Protein AF-A0A6H3NLP9-F1 (afdb_monomer_lite)

Foldseek 3Di:
DDWDKDFCPDVVVLVLLLLVQLVVALCLQQVDDDPNHRLLPDDLVRVLVVLLPFDAAADDPRIDTADRQNVLVVCGPVNPHDAQSNSQSNSSSSLVSQQVVCVVVVHHRFKDKKKKFFDQAQDTDGIHMWMDGPVDDDTFTRGSGHNPDDGRDDPDDGNHMDIGDSVRD

Structure (mmCIF, N/CA/C/O backbone):
data_AF-A0A6H3NLP9-F1
#
_entry.id   AF-A0A6H3NLP9-F1
#
loop_
_atom_site.group_PDB
_atom_site.id
_atom_site.type_symbol
_atom_site.label_atom_id
_atom_site.label_alt_id
_atom_site.label_comp_id
_atom_site.label_asym_id
_atom_site.label_entity_id
_atom_site.label_seq_id
_atom_site.pdbx_PDB_ins_code
_atom_site.Cartn_x
_atom_site.Cartn_y
_atom_site.Cartn_z
_atom_site.occupancy
_atom_site.B_iso_or_equiv
_atom_site.auth_seq_id
_atom_site.auth_comp_id
_atom_site.auth_asym_id
_atom_site.auth_atom_id
_atom_site.pdbx_PDB_model_num
ATOM 1 N N . MET A 1 1 ? 8.622 -21.407 4.656 1.00 45.94 1 MET A N 1
ATOM 2 C CA . MET A 1 1 ? 8.264 -20.057 4.155 1.00 45.94 1 MET A CA 1
ATOM 3 C C . MET A 1 1 ? 7.988 -20.205 2.663 1.00 45.94 1 MET A C 1
ATOM 5 O O . MET A 1 1 ? 8.788 -20.862 2.014 1.00 45.94 1 MET A O 1
ATOM 9 N N . LYS A 1 2 ? 6.843 -19.749 2.134 1.00 39.34 2 LYS A N 1
ATOM 10 C CA . LYS A 1 2 ? 6.481 -19.957 0.716 1.00 39.34 2 LYS A CA 1
ATOM 11 C C . LYS A 1 2 ? 6.601 -18.628 -0.031 1.00 39.34 2 LYS A C 1
ATOM 13 O O . LYS A 1 2 ? 5.773 -17.750 0.192 1.00 39.34 2 LYS A O 1
ATOM 18 N N . LEU A 1 3 ? 7.644 -18.498 -0.845 1.00 50.25 3 LEU A N 1
ATOM 19 C CA . LEU A 1 3 ? 7.825 -17.404 -1.802 1.00 50.25 3 LEU A CA 1
ATOM 20 C C . LEU A 1 3 ? 6.986 -17.706 -3.052 1.00 50.25 3 LEU A C 1
ATOM 22 O O . LEU A 1 3 ? 6.824 -18.876 -3.410 1.00 50.25 3 LEU A O 1
ATOM 26 N N . THR A 1 4 ? 6.418 -16.677 -3.680 1.00 58.34 4 THR A N 1
ATOM 27 C CA . THR A 1 4 ? 5.717 -16.817 -4.965 1.00 58.34 4 THR A CA 1
ATOM 28 C C . THR A 1 4 ? 6.619 -16.226 -6.039 1.00 58.34 4 THR A C 1
ATOM 30 O O . THR A 1 4 ? 6.935 -15.048 -5.968 1.00 58.34 4 THR A O 1
ATOM 33 N N . GLN A 1 5 ? 7.049 -17.051 -6.991 1.00 52.66 5 GLN A N 1
ATOM 34 C CA . GLN A 1 5 ? 7.830 -16.642 -8.159 1.00 52.66 5 GLN A CA 1
ATOM 35 C C . GLN A 1 5 ? 6.998 -16.972 -9.396 1.00 52.66 5 GLN A C 1
ATOM 37 O O . GLN A 1 5 ? 6.524 -18.108 -9.518 1.00 52.66 5 GLN A O 1
ATOM 42 N N . LYS A 1 6 ? 6.771 -15.999 -10.280 1.00 54.56 6 LYS A N 1
ATOM 43 C CA . LYS A 1 6 ? 6.020 -16.196 -11.529 1.00 54.56 6 LYS A CA 1
ATOM 44 C C . LYS A 1 6 ? 6.734 -15.510 -12.707 1.00 54.56 6 LYS A C 1
ATOM 46 O O . LYS A 1 6 ? 7.454 -14.540 -12.485 1.00 54.56 6 LYS A O 1
ATOM 51 N N . PRO A 1 7 ? 6.574 -16.009 -13.945 1.00 48.12 7 PRO A N 1
ATOM 52 C CA . PRO A 1 7 ? 6.971 -15.276 -15.146 1.00 48.12 7 PRO A CA 1
ATOM 53 C C . PRO A 1 7 ? 6.091 -14.029 -15.362 1.00 48.12 7 PRO A C 1
ATOM 55 O O . PRO A 1 7 ? 4.875 -14.109 -15.199 1.00 48.12 7 PRO A O 1
ATOM 58 N N . LEU A 1 8 ? 6.697 -12.914 -15.788 1.00 50.47 8 LEU A N 1
ATOM 59 C CA . LEU A 1 8 ? 6.020 -11.663 -16.170 1.00 50.47 8 LEU A CA 1
ATOM 60 C C . LEU A 1 8 ? 5.218 -11.847 -17.474 1.00 50.47 8 LEU A C 1
ATOM 62 O O . LEU A 1 8 ? 5.744 -11.631 -18.566 1.00 50.47 8 LEU A O 1
ATOM 66 N N . GLU A 1 9 ? 3.946 -12.245 -17.392 1.00 56.53 9 GLU A N 1
ATOM 67 C CA . GLU A 1 9 ? 3.080 -12.362 -18.581 1.00 56.53 9 GLU A CA 1
ATOM 68 C C . GLU A 1 9 ? 2.204 -11.110 -18.807 1.00 56.53 9 GLU A C 1
ATOM 70 O O . GLU A 1 9 ? 1.889 -10.776 -19.950 1.00 56.53 9 GLU A O 1
ATOM 75 N N . SER A 1 10 ? 1.801 -10.386 -17.748 1.00 80.38 10 SER A N 1
ATOM 76 C CA . SER A 1 10 ? 0.975 -9.165 -17.845 1.00 80.38 10 SER A CA 1
ATOM 77 C C . SER A 1 10 ? 0.895 -8.387 -16.523 1.00 80.38 10 SER A C 1
ATOM 79 O O . SER A 1 10 ? 0.653 -8.994 -15.485 1.00 80.38 10 SER A O 1
ATOM 81 N N . TYR A 1 11 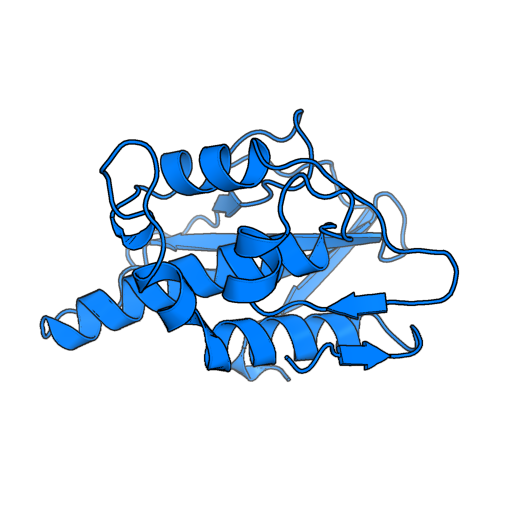? 0.914 -7.044 -16.563 1.00 86.81 11 TYR A N 1
ATOM 82 C CA . TYR A 1 11 ? 0.671 -6.195 -15.376 1.00 86.81 11 TYR A CA 1
ATOM 83 C C . TYR A 1 11 ? -0.684 -6.468 -14.697 1.00 86.81 11 TYR A C 1
ATOM 85 O O . TYR A 1 11 ? -0.859 -6.177 -13.519 1.00 86.81 11 TYR A O 1
ATOM 93 N N . ILE A 1 12 ? -1.661 -7.038 -15.416 1.00 90.19 12 ILE A N 1
ATOM 94 C CA . ILE A 1 12 ? -2.943 -7.454 -14.829 1.00 90.19 12 ILE A CA 1
ATOM 95 C C . ILE A 1 12 ? -2.742 -8.593 -13.824 1.00 90.19 12 ILE A C 1
ATOM 97 O O . ILE A 1 12 ? -3.424 -8.629 -12.801 1.00 90.19 12 ILE A O 1
ATOM 101 N N . GLN A 1 13 ? -1.810 -9.515 -14.087 1.00 89.81 13 GLN A N 1
ATOM 102 C CA . GLN A 1 13 ? -1.472 -10.572 -13.135 1.00 89.81 13 GLN A CA 1
ATOM 103 C C . GLN A 1 13 ? -0.834 -9.973 -11.877 1.00 89.81 13 GLN A C 1
ATOM 105 O O . GLN A 1 13 ? -1.271 -10.314 -10.780 1.00 89.81 13 GLN A O 1
ATOM 110 N N . THR A 1 14 ? 0.091 -9.019 -12.027 1.00 91.19 14 THR A N 1
ATOM 111 C CA . THR A 1 14 ? 0.683 -8.275 -10.904 1.00 91.19 14 THR A CA 1
ATOM 112 C C . THR A 1 14 ? -0.402 -7.601 -10.062 1.00 91.19 14 THR A C 1
ATOM 114 O O . THR A 1 14 ? -0.471 -7.825 -8.858 1.00 91.19 14 THR A O 1
ATOM 117 N N . VAL A 1 15 ? -1.346 -6.874 -10.675 1.00 94.62 15 VAL A N 1
ATOM 118 C CA . VAL A 1 15 ? -2.461 -6.237 -9.942 1.00 94.62 15 VAL A CA 1
ATOM 119 C C . VAL A 1 15 ? -3.319 -7.272 -9.196 1.00 94.62 15 VAL A C 1
ATOM 121 O O . VAL A 1 15 ? -3.683 -7.055 -8.037 1.00 94.62 15 VAL A O 1
ATOM 124 N N . LYS A 1 16 ? -3.620 -8.425 -9.811 1.00 94.25 16 LYS A N 1
ATOM 125 C CA . LYS A 1 16 ? -4.351 -9.517 -9.141 1.00 94.25 16 LYS A CA 1
ATOM 126 C C . LYS A 1 16 ? -3.596 -10.047 -7.927 1.00 94.25 16 LYS A C 1
ATOM 128 O O . LYS A 1 16 ? -4.207 -10.289 -6.886 1.00 94.25 16 LYS A O 1
ATOM 133 N N . GLU A 1 17 ? -2.281 -10.212 -8.033 1.00 94.19 17 GLU A N 1
ATOM 134 C CA . GLU A 1 17 ? -1.438 -10.620 -6.910 1.00 94.19 17 GLU A CA 1
ATOM 135 C C . GLU A 1 17 ? -1.382 -9.544 -5.818 1.00 94.19 17 GLU A C 1
ATOM 137 O O . GLU A 1 17 ? -1.514 -9.890 -4.642 1.00 94.19 17 GLU A O 1
ATOM 142 N N . VAL A 1 18 ? -1.319 -8.257 -6.184 1.00 96.50 18 VAL A N 1
ATOM 143 C CA . VAL A 1 18 ? -1.376 -7.128 -5.241 1.00 96.50 18 VAL A CA 1
ATOM 144 C C . VAL A 1 18 ? -2.639 -7.187 -4.382 1.00 96.50 18 VAL A C 1
ATOM 146 O O . VAL A 1 18 ? -2.562 -7.177 -3.147 1.00 96.50 18 VAL A O 1
ATOM 149 N N . PHE A 1 19 ? -3.815 -7.309 -5.005 1.00 97.19 19 PHE A N 1
ATOM 150 C CA . PHE A 1 19 ? -5.075 -7.444 -4.268 1.00 97.19 19 PHE A CA 1
ATOM 151 C C . PHE A 1 19 ? -5.127 -8.743 -3.460 1.00 97.19 19 PHE A C 1
ATOM 153 O O . PHE A 1 19 ? -5.441 -8.723 -2.269 1.00 97.19 19 PHE A O 1
ATOM 160 N N . ARG A 1 20 ? -4.760 -9.880 -4.062 1.00 96.69 20 ARG A N 1
ATOM 161 C CA . ARG A 1 20 ? -4.802 -11.190 -3.398 1.00 96.69 20 ARG A CA 1
ATOM 162 C C . ARG A 1 20 ? -3.928 -11.224 -2.144 1.00 96.69 20 ARG A C 1
ATOM 164 O O . ARG A 1 20 ? -4.365 -11.734 -1.109 1.00 96.69 20 ARG A O 1
ATOM 171 N N . LEU A 1 21 ? -2.691 -10.735 -2.227 1.00 97.50 21 LEU A N 1
ATOM 172 C CA . LEU A 1 21 ? -1.729 -10.763 -1.126 1.00 97.50 21 LEU A CA 1
ATOM 173 C C . LEU A 1 21 ? -2.092 -9.757 -0.039 1.00 97.50 21 LEU A C 1
ATOM 175 O O . LEU A 1 21 ? -2.120 -10.136 1.134 1.00 97.50 21 LEU A O 1
ATOM 179 N N . SER A 1 22 ? -2.441 -8.524 -0.408 1.00 97.69 22 SER A N 1
ATOM 180 C CA . SER A 1 22 ? -2.880 -7.518 0.564 1.00 97.69 22 SER A CA 1
ATOM 181 C C . SER A 1 22 ? -4.145 -7.963 1.307 1.00 97.69 22 SER A C 1
ATOM 183 O O . SER A 1 22 ? -4.195 -7.880 2.532 1.00 97.69 22 SER A O 1
ATOM 185 N N . ASN A 1 23 ? -5.138 -8.534 0.616 1.00 96.31 23 ASN A N 1
ATOM 186 C CA . ASN A 1 23 ? -6.374 -9.013 1.239 1.00 96.31 23 ASN A CA 1
ATOM 187 C C . ASN A 1 23 ? -6.154 -10.236 2.138 1.00 96.31 23 ASN A C 1
ATOM 189 O O . ASN A 1 23 ? -6.712 -10.335 3.230 1.00 96.31 23 ASN A O 1
ATOM 193 N N . LYS A 1 24 ? -5.313 -11.179 1.709 1.00 97.81 24 LYS A N 1
ATOM 194 C CA . LYS A 1 24 ? -5.066 -12.400 2.483 1.00 97.81 24 LYS A CA 1
ATOM 195 C C . LYS A 1 24 ? -4.193 -12.156 3.716 1.00 97.81 24 LYS A C 1
ATOM 197 O O . LYS A 1 24 ? -4.319 -12.892 4.694 1.00 97.81 24 LYS A O 1
ATOM 202 N N . TYR A 1 25 ? -3.306 -11.161 3.669 1.00 98.38 25 TYR A N 1
ATOM 203 C CA . TYR A 1 25 ? -2.219 -11.013 4.637 1.00 98.38 25 TYR A CA 1
ATOM 204 C C . TYR A 1 25 ? -2.122 -9.627 5.293 1.00 98.38 25 TYR A C 1
ATOM 206 O O . TYR A 1 25 ? -1.113 -9.334 5.924 1.00 98.38 25 TYR A O 1
ATOM 214 N N . PHE A 1 26 ? -3.155 -8.779 5.234 1.00 98.31 26 PHE A N 1
ATOM 215 C CA . PHE A 1 26 ? -3.103 -7.452 5.875 1.00 98.31 26 PHE A CA 1
ATOM 216 C C . PHE A 1 26 ? -2.841 -7.487 7.391 1.00 98.31 26 PHE A C 1
ATOM 218 O O . PHE A 1 26 ? -2.258 -6.558 7.945 1.00 98.31 26 PHE A O 1
ATOM 225 N N . LYS A 1 27 ? -3.246 -8.565 8.075 1.00 98.44 27 LYS A N 1
ATOM 226 C CA . LYS A 1 27 ? -3.034 -8.735 9.523 1.00 98.44 27 LYS A CA 1
ATOM 227 C C . LYS A 1 27 ? -1.573 -8.962 9.906 1.00 98.44 27 LYS A C 1
ATOM 229 O O . LYS A 1 27 ? -1.248 -8.801 11.075 1.00 98.44 27 LYS A O 1
ATOM 234 N N . ASP A 1 28 ? -0.702 -9.274 8.948 1.00 98.44 28 ASP A N 1
ATOM 235 C CA . ASP A 1 28 ? 0.741 -9.400 9.175 1.00 98.44 28 ASP A CA 1
ATOM 236 C C . ASP A 1 28 ? 1.328 -8.147 9.825 1.00 98.44 28 ASP A C 1
ATOM 238 O O . ASP A 1 28 ? 2.226 -8.243 10.653 1.00 98.44 28 ASP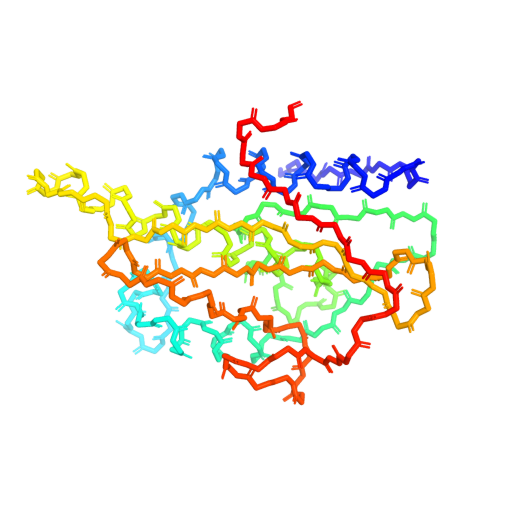 A O 1
ATOM 242 N N . LEU A 1 29 ? 0.784 -6.973 9.494 1.00 98.12 29 LEU A N 1
ATOM 243 C CA . LEU A 1 29 ? 1.243 -5.686 10.016 1.00 98.12 29 LEU A CA 1
ATOM 244 C C . LEU A 1 29 ? 1.061 -5.540 11.533 1.00 98.12 29 LEU A C 1
ATOM 246 O O . LEU A 1 29 ? 1.708 -4.690 12.137 1.00 98.12 29 LEU A O 1
ATOM 250 N N . LEU A 1 30 ? 0.215 -6.365 12.161 1.00 97.56 30 LEU A N 1
ATOM 251 C CA . LEU A 1 30 ? 0.034 -6.3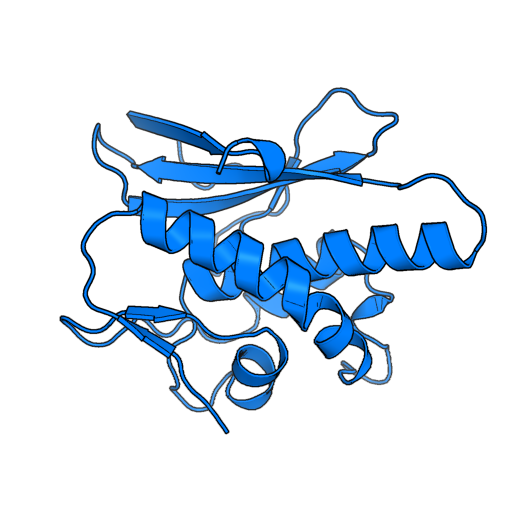76 13.616 1.00 97.56 30 LEU A CA 1
ATOM 252 C C . LEU A 1 30 ? 1.262 -6.918 14.362 1.00 97.56 30 LEU A C 1
ATOM 254 O O . LEU A 1 30 ? 1.395 -6.679 15.558 1.00 97.56 30 LEU A O 1
ATOM 258 N N . GLU A 1 31 ? 2.152 -7.641 13.678 1.00 97.25 31 GLU A N 1
ATOM 259 C CA . GLU A 1 31 ? 3.349 -8.228 14.288 1.00 97.25 31 GLU A CA 1
ATOM 260 C C . GLU A 1 31 ? 4.521 -7.237 14.402 1.00 97.25 31 GLU A C 1
ATOM 262 O O . GLU A 1 31 ? 5.511 -7.526 15.074 1.00 97.25 31 GLU A O 1
ATOM 267 N N . PHE A 1 32 ? 4.434 -6.073 13.752 1.00 97.44 32 PHE A N 1
ATOM 268 C CA . PHE A 1 32 ? 5.573 -5.177 13.573 1.00 97.44 32 PHE A CA 1
ATOM 269 C C . PHE A 1 32 ? 5.446 -3.889 14.385 1.00 97.44 32 PHE A C 1
ATOM 271 O O . PHE A 1 32 ? 4.393 -3.252 14.469 1.00 97.44 32 PHE A O 1
ATOM 278 N N . ASN A 1 33 ? 6.581 -3.470 14.938 1.00 96.31 33 ASN A N 1
ATOM 279 C CA . ASN A 1 33 ? 6.736 -2.232 15.686 1.00 96.31 33 ASN A CA 1
ATOM 280 C C . ASN A 1 33 ? 7.948 -1.466 15.157 1.00 96.31 33 ASN A C 1
ATOM 282 O O . ASN A 1 33 ? 8.957 -2.063 14.784 1.00 96.31 33 ASN A O 1
ATOM 286 N N . LYS A 1 34 ? 7.883 -0.138 15.201 1.00 95.00 34 LYS A N 1
ATOM 287 C CA . LYS A 1 34 ? 9.022 0.743 14.937 1.00 95.00 34 LYS A CA 1
ATOM 288 C C . LYS A 1 34 ? 9.154 1.701 16.113 1.00 95.00 34 LYS A C 1
ATOM 290 O O . LYS A 1 34 ? 8.213 2.411 16.451 1.00 95.00 34 LYS A O 1
ATOM 295 N N . ASN A 1 35 ? 10.318 1.681 16.765 1.00 93.69 35 ASN A N 1
ATOM 296 C CA . ASN A 1 35 ? 10.624 2.498 17.947 1.00 93.69 35 ASN A CA 1
ATOM 297 C C . ASN A 1 35 ? 9.566 2.375 19.066 1.00 93.69 35 ASN A C 1
ATOM 299 O O . ASN A 1 35 ? 9.167 3.366 19.667 1.00 93.69 35 ASN A O 1
ATOM 303 N N . GLY A 1 36 ? 9.068 1.157 19.310 1.00 93.88 36 GLY A N 1
ATOM 304 C CA . GLY A 1 36 ? 8.054 0.886 20.338 1.00 93.88 36 GLY A CA 1
ATOM 305 C C . GLY A 1 36 ? 6.613 1.257 19.962 1.00 93.88 36 GLY A C 1
ATOM 306 O O . GLY A 1 36 ? 5.708 0.981 20.744 1.00 93.88 36 GLY A O 1
ATOM 307 N N . LYS A 1 37 ? 6.372 1.832 18.775 1.00 96.69 37 LYS A N 1
ATOM 308 C CA . LYS A 1 37 ? 5.026 2.116 18.256 1.00 96.69 37 LYS A CA 1
ATOM 309 C C . LYS A 1 37 ? 4.616 1.036 17.237 1.00 96.69 37 LYS A C 1
ATOM 311 O O . LYS A 1 37 ? 5.377 0.795 16.293 1.00 96.69 37 LYS A O 1
ATOM 316 N N . PRO A 1 38 ? 3.441 0.396 17.386 1.00 97.00 38 PRO A N 1
ATOM 317 C CA . PRO A 1 38 ? 2.913 -0.523 16.379 1.00 97.00 38 PRO A CA 1
ATOM 318 C C . PRO A 1 38 ? 2.730 0.171 15.037 1.00 97.00 38 PRO A C 1
ATOM 320 O O . PRO A 1 38 ? 2.107 1.228 14.972 1.00 97.00 38 PRO A O 1
ATOM 323 N N . ILE A 1 39 ? 3.209 -0.430 13.947 1.00 96.94 39 ILE A N 1
ATOM 324 C CA . ILE A 1 39 ? 3.074 0.201 12.621 1.00 96.94 39 ILE A CA 1
ATOM 325 C C . ILE A 1 39 ? 1.604 0.309 12.191 1.00 96.94 39 ILE A C 1
ATOM 327 O O . ILE A 1 39 ? 1.230 1.204 11.441 1.00 96.94 39 ILE A O 1
ATOM 331 N N . ALA A 1 40 ? 0.738 -0.560 12.723 1.00 93.94 40 ALA A N 1
ATOM 332 C CA . ALA A 1 40 ? -0.704 -0.512 12.504 1.00 93.94 40 ALA A CA 1
ATOM 333 C C . ALA A 1 40 ? -1.377 0.757 13.070 1.00 93.94 40 ALA A C 1
ATOM 335 O O . ALA A 1 40 ? -2.468 1.111 12.622 1.00 93.94 40 ALA A O 1
ATOM 336 N N . SER A 1 41 ? -0.750 1.444 14.036 1.00 94.94 41 SER A N 1
ATOM 337 C CA . SER A 1 41 ? -1.260 2.696 14.619 1.00 94.94 41 SER A CA 1
ATOM 338 C C . SER A 1 41 ? -0.686 3.953 13.966 1.00 94.94 41 SER A C 1
ATOM 340 O O . SER A 1 41 ? -0.995 5.061 14.396 1.00 94.94 41 SER A O 1
ATOM 342 N N . PHE A 1 42 ? 0.161 3.803 12.947 1.00 97.94 42 PHE A N 1
ATOM 343 C CA . PHE A 1 42 ? 0.718 4.933 12.212 1.00 97.94 42 PHE A CA 1
ATOM 344 C C . PHE A 1 42 ? -0.391 5.668 11.470 1.00 97.94 42 PHE A C 1
ATOM 346 O O . PHE A 1 42 ? -1.287 5.025 10.920 1.00 97.94 42 PHE A O 1
ATOM 353 N N . GLU A 1 43 ? -0.317 6.994 11.411 1.00 97.38 43 GLU A N 1
ATOM 354 C CA . GLU A 1 43 ? -1.063 7.788 10.437 1.00 97.38 43 GLU A CA 1
ATOM 355 C C . GLU A 1 43 ? -0.546 7.525 9.015 1.00 97.38 43 GLU A C 1
ATOM 357 O O . GLU A 1 43 ? 0.607 7.110 8.859 1.00 97.38 43 GLU A O 1
ATOM 362 N N . PRO A 1 44 ? -1.344 7.773 7.957 1.00 98.12 44 PRO A N 1
ATOM 363 C CA . PRO A 1 44 ? -0.940 7.451 6.589 1.00 98.12 44 PRO A CA 1
ATOM 364 C C . PRO A 1 44 ? 0.438 8.005 6.209 1.00 98.12 44 PRO A C 1
ATOM 366 O O . PRO A 1 44 ? 1.257 7.281 5.655 1.00 98.12 44 PRO A O 1
ATOM 369 N N . ILE A 1 45 ? 0.749 9.252 6.575 1.00 98.19 45 ILE A N 1
ATOM 370 C CA . ILE A 1 45 ? 2.063 9.850 6.295 1.00 98.19 45 ILE A CA 1
ATOM 371 C C . ILE A 1 45 ? 3.211 9.197 7.086 1.00 98.19 45 ILE A C 1
ATOM 373 O O . ILE A 1 45 ? 4.329 9.110 6.584 1.00 98.19 45 ILE A O 1
ATOM 377 N N . GLU A 1 46 ? 2.960 8.722 8.308 1.00 98.38 46 GLU A N 1
ATOM 378 C CA . GLU A 1 46 ? 3.960 7.990 9.094 1.00 98.38 46 GLU A CA 1
ATOM 379 C C . GLU A 1 46 ? 4.229 6.619 8.466 1.00 98.38 46 GLU A C 1
ATOM 381 O O . GLU A 1 46 ? 5.384 6.218 8.333 1.00 98.38 46 GLU A O 1
ATOM 386 N N . PHE A 1 47 ? 3.173 5.928 8.022 1.00 98.50 47 PHE A N 1
ATOM 387 C CA . PHE A 1 47 ? 3.298 4.654 7.317 1.00 98.50 47 PHE A CA 1
ATOM 388 C C . PHE A 1 47 ? 4.003 4.819 5.971 1.00 98.50 47 PHE A C 1
ATOM 390 O O . PHE A 1 47 ? 4.890 4.036 5.647 1.00 98.50 47 PHE A O 1
ATOM 397 N N . PHE A 1 48 ? 3.681 5.877 5.224 1.00 98.56 48 PHE A N 1
ATOM 398 C CA . PHE A 1 48 ? 4.356 6.219 3.974 1.00 98.56 48 PHE A CA 1
ATOM 399 C C . PHE A 1 48 ? 5.867 6.334 4.175 1.00 98.56 48 PHE A C 1
ATOM 401 O O . PHE A 1 48 ? 6.631 5.658 3.491 1.00 98.56 48 PHE A O 1
ATOM 408 N N . LYS A 1 49 ? 6.295 7.145 5.151 1.00 98.25 49 LYS A N 1
ATOM 409 C CA . LYS A 1 49 ? 7.717 7.347 5.459 1.00 98.25 49 LYS A CA 1
ATOM 410 C C . LYS A 1 49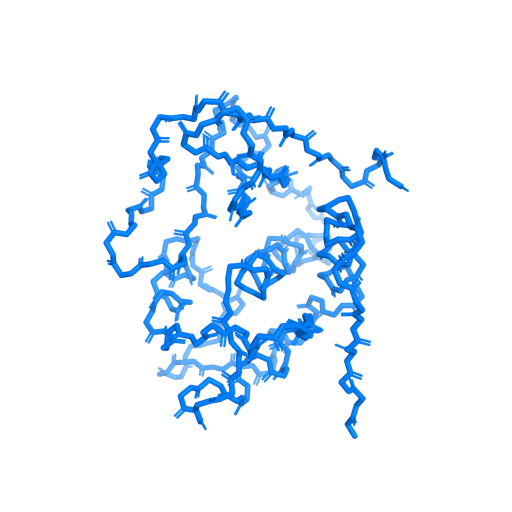 ? 8.381 6.058 5.927 1.00 98.25 49 LYS A C 1
ATOM 412 O O . LYS A 1 49 ? 9.468 5.737 5.473 1.00 98.25 49 LYS A O 1
ATOM 417 N N . TYR A 1 50 ? 7.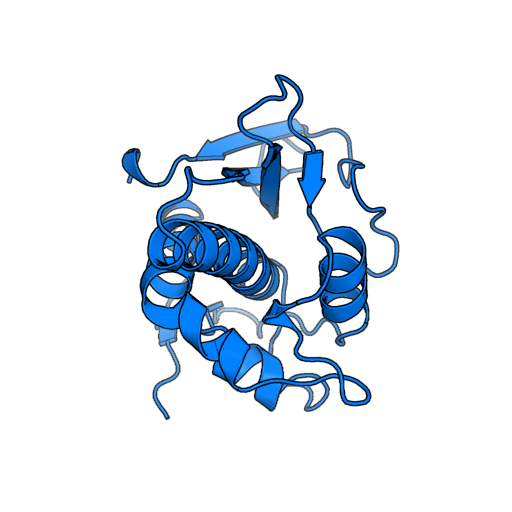699 5.282 6.766 1.00 97.81 50 TYR A N 1
ATOM 418 C CA . TYR A 1 50 ? 8.203 3.991 7.226 1.00 97.81 50 TYR A CA 1
ATOM 419 C C . TYR A 1 50 ? 8.516 3.027 6.077 1.00 97.81 50 TYR A C 1
ATOM 421 O O . TYR A 1 50 ? 9.571 2.399 6.089 1.00 97.81 50 TYR A O 1
ATOM 429 N N . VAL A 1 51 ? 7.626 2.927 5.084 1.00 97.56 51 VAL A N 1
ATOM 430 C CA . VAL A 1 51 ? 7.865 2.096 3.896 1.00 97.56 51 VAL A CA 1
ATOM 431 C C . VAL A 1 51 ? 8.950 2.709 3.009 1.00 97.56 51 VAL A C 1
ATOM 433 O O . VAL A 1 51 ? 9.815 1.989 2.516 1.00 97.56 51 VAL A O 1
ATOM 436 N N . GLN A 1 52 ? 8.939 4.031 2.825 1.00 96.88 52 GLN A N 1
ATOM 437 C CA . GLN A 1 52 ? 9.927 4.750 2.018 1.00 96.88 52 GLN A CA 1
ATOM 438 C C . GLN A 1 52 ? 11.357 4.599 2.562 1.00 96.88 52 GLN A C 1
ATOM 440 O O . GLN A 1 52 ? 12.288 4.483 1.769 1.00 96.88 52 GLN A O 1
ATOM 445 N N . ASP A 1 53 ? 11.521 4.538 3.885 1.00 95.56 53 ASP A N 1
ATOM 446 C CA . ASP A 1 53 ? 12.809 4.346 4.562 1.00 95.56 53 ASP A CA 1
ATOM 447 C C . ASP A 1 53 ? 13.398 2.937 4.363 1.00 95.56 53 ASP A C 1
ATOM 449 O O . ASP A 1 53 ? 14.583 2.715 4.622 1.00 95.56 53 ASP A O 1
ATOM 453 N N . CYS A 1 54 ? 12.597 1.957 3.934 1.00 94.69 54 CYS A N 1
ATOM 454 C CA . CYS A 1 54 ? 13.121 0.650 3.555 1.00 94.69 54 CYS A CA 1
ATOM 455 C C . CYS A 1 54 ? 13.912 0.755 2.244 1.00 94.69 54 CYS A C 1
ATOM 457 O O . CYS A 1 54 ? 13.508 1.461 1.320 1.00 94.69 54 CYS A O 1
ATOM 459 N N . GLU A 1 55 ? 15.004 0.001 2.120 1.00 93.69 55 GLU A N 1
ATOM 460 C CA . GLU A 1 55 ? 15.809 -0.039 0.895 1.00 93.69 55 GLU A CA 1
ATOM 461 C C . GLU A 1 55 ? 14.992 -0.560 -0.298 1.00 93.69 55 GLU A C 1
ATOM 463 O O . GLU A 1 55 ? 14.263 -1.548 -0.189 1.00 93.69 55 GLU A O 1
ATOM 468 N N . TYR A 1 56 ? 15.087 0.126 -1.439 1.00 95.31 56 TYR A N 1
ATOM 469 C CA . TYR A 1 56 ? 14.522 -0.358 -2.696 1.00 95.31 56 TYR A CA 1
ATOM 470 C C . TYR A 1 56 ? 15.477 -1.370 -3.320 1.00 95.31 56 TYR A C 1
ATOM 472 O O . TYR A 1 56 ? 16.624 -1.040 -3.625 1.00 95.31 56 TYR A O 1
ATOM 480 N N . VAL A 1 57 ? 14.979 -2.576 -3.572 1.00 95.12 57 VAL A N 1
ATOM 481 C CA . VAL A 1 57 ? 15.739 -3.635 -4.234 1.00 95.12 57 VAL A CA 1
ATOM 482 C C . VAL A 1 57 ? 14.899 -4.157 -5.386 1.00 95.12 57 VAL A C 1
ATOM 484 O O . VAL A 1 57 ? 13.846 -4.742 -5.161 1.00 95.12 57 VAL A O 1
ATOM 487 N N . LYS A 1 58 ? 15.355 -3.923 -6.620 1.00 93.62 58 LYS A N 1
ATOM 488 C CA . LYS A 1 58 ? 14.669 -4.415 -7.820 1.00 93.62 58 LYS A CA 1
ATOM 489 C C . LYS A 1 58 ? 14.713 -5.935 -7.905 1.00 93.62 58 LYS A C 1
ATOM 491 O O . LYS A 1 58 ? 15.693 -6.556 -7.481 1.00 93.62 58 LYS A O 1
ATOM 496 N N . ASP A 1 59 ? 13.734 -6.487 -8.597 1.00 89.44 59 ASP A N 1
ATOM 497 C CA . ASP A 1 59 ? 13.757 -7.885 -8.976 1.00 89.44 59 ASP A CA 1
ATOM 498 C C . ASP A 1 59 ? 14.945 -8.274 -9.880 1.00 89.44 59 ASP A C 1
ATOM 500 O O . ASP A 1 59 ? 15.416 -7.478 -10.713 1.00 89.44 59 ASP A O 1
ATOM 504 N N . PRO A 1 60 ? 15.466 -9.512 -9.744 1.00 88.69 60 PRO A N 1
ATOM 505 C CA . PRO A 1 60 ? 16.417 -10.073 -10.690 1.00 88.69 60 PRO A CA 1
ATOM 506 C C . PRO A 1 60 ? 15.822 -10.169 -12.105 1.00 88.69 60 PRO A C 1
ATOM 508 O O . PRO A 1 60 ? 14.630 -10.427 -12.265 1.00 88.69 60 PRO A O 1
ATOM 511 N N . PRO A 1 61 ? 16.643 -10.044 -13.162 1.00 83.62 61 PRO A N 1
ATOM 512 C CA . PRO A 1 61 ? 16.155 -10.160 -14.532 1.00 83.62 61 PRO A CA 1
ATOM 513 C C . PRO A 1 61 ? 15.397 -11.474 -14.785 1.00 83.62 61 PRO A C 1
ATOM 515 O O . PRO A 1 61 ? 15.938 -12.558 -14.576 1.00 83.62 61 PRO A O 1
ATOM 518 N N . GLY A 1 62 ? 14.162 -11.366 -15.285 1.00 79.12 62 GLY A N 1
ATOM 519 C CA . GLY A 1 62 ? 13.337 -12.511 -15.685 1.00 79.12 62 GLY A CA 1
ATOM 520 C C . GLY A 1 62 ? 12.600 -13.230 -14.549 1.00 79.12 62 GLY A C 1
ATOM 521 O O . GLY A 1 62 ? 11.995 -14.269 -14.809 1.00 79.12 62 GLY A O 1
ATOM 522 N N . ILE A 1 63 ? 12.632 -12.705 -13.321 1.00 81.88 63 ILE A N 1
ATOM 523 C CA . ILE A 1 63 ? 11.915 -13.257 -12.165 1.00 81.88 63 ILE A CA 1
ATOM 524 C C . ILE A 1 63 ? 11.100 -12.135 -11.528 1.00 81.88 63 ILE A C 1
ATOM 526 O O . ILE A 1 63 ? 11.676 -11.101 -11.230 1.00 81.88 63 ILE A O 1
ATOM 530 N N . GLU A 1 64 ? 9.803 -12.351 -11.302 1.00 82.25 64 GLU A N 1
ATOM 531 C CA . GLU A 1 64 ? 8.954 -11.439 -10.521 1.00 82.25 64 GLU A CA 1
ATOM 532 C C . GLU A 1 64 ? 8.772 -12.005 -9.104 1.00 82.25 64 GLU A C 1
ATOM 534 O O . GLU A 1 64 ? 8.305 -13.147 -8.942 1.00 82.25 64 GLU A O 1
ATOM 539 N N . PHE A 1 65 ? 9.168 -11.244 -8.081 1.00 86.31 65 PHE A N 1
ATOM 540 C CA . PHE A 1 65 ? 8.920 -11.569 -6.680 1.00 86.31 65 PHE A CA 1
ATOM 541 C C . PHE A 1 65 ? 7.762 -10.734 -6.143 1.00 86.31 65 PHE A C 1
ATOM 543 O O . PHE A 1 65 ? 7.910 -9.561 -5.856 1.00 86.31 65 PHE A O 1
ATOM 550 N N . VAL A 1 66 ? 6.638 -11.400 -5.871 1.00 88.94 66 VAL A N 1
ATOM 551 C CA . VAL A 1 66 ? 5.511 -10.797 -5.146 1.00 88.94 66 VAL A CA 1
ATOM 552 C C . VAL A 1 66 ? 5.445 -11.341 -3.719 1.00 88.94 66 VAL A C 1
ATOM 554 O O . VAL A 1 66 ? 5.109 -12.509 -3.461 1.00 88.94 66 VAL A O 1
ATOM 557 N N . ASN A 1 67 ? 5.759 -10.486 -2.757 1.00 92.25 67 ASN A N 1
ATOM 558 C CA . ASN A 1 67 ? 5.887 -10.812 -1.349 1.00 92.25 67 ASN A CA 1
ATOM 559 C C . ASN A 1 67 ? 4.635 -10.418 -0.557 1.00 92.25 67 ASN A C 1
ATOM 561 O O . ASN A 1 67 ? 4.024 -9.367 -0.728 1.00 92.25 67 ASN A O 1
ATOM 565 N N . ARG A 1 68 ? 4.237 -11.275 0.391 1.00 95.44 68 ARG A N 1
ATOM 566 C CA . ARG A 1 68 ? 3.256 -10.867 1.414 1.00 95.44 68 ARG A CA 1
ATOM 567 C C . ARG A 1 68 ? 3.917 -9.901 2.415 1.00 95.44 68 ARG A C 1
ATOM 569 O O . ARG A 1 68 ? 5.112 -10.063 2.679 1.00 95.44 68 ARG A O 1
ATOM 576 N N . PRO A 1 69 ? 3.145 -9.036 3.102 1.00 97.38 69 PRO A N 1
ATOM 577 C CA . PRO A 1 69 ? 3.683 -7.992 3.978 1.00 97.38 69 PRO A CA 1
ATOM 578 C C . PRO A 1 69 ? 4.719 -8.460 5.011 1.00 97.38 69 PRO A C 1
ATOM 580 O O . PRO A 1 69 ? 5.761 -7.828 5.163 1.00 97.38 69 PRO A O 1
ATOM 583 N N . LYS A 1 70 ? 4.487 -9.592 5.697 1.00 97.25 70 LYS A N 1
ATOM 584 C CA . LYS A 1 70 ? 5.447 -10.118 6.685 1.00 97.25 70 LYS A CA 1
ATOM 585 C C . LYS A 1 70 ? 6.821 -10.423 6.089 1.00 97.25 70 LYS A C 1
ATOM 587 O O . LYS A 1 70 ? 7.827 -10.233 6.760 1.00 97.25 70 LYS A O 1
ATOM 592 N N . ILE A 1 71 ? 6.863 -10.934 4.861 1.00 95.88 71 ILE A N 1
ATOM 593 C CA . ILE A 1 71 ? 8.116 -11.307 4.191 1.00 95.88 71 ILE A CA 1
ATOM 594 C C . ILE A 1 71 ? 8.877 -10.042 3.818 1.00 95.88 71 ILE A C 1
ATOM 596 O O . ILE A 1 71 ? 10.038 -9.916 4.194 1.00 95.88 71 ILE A O 1
ATOM 600 N N . SER A 1 72 ? 8.185 -9.091 3.183 1.00 95.25 72 SER A N 1
ATOM 601 C CA . SER A 1 72 ? 8.738 -7.791 2.808 1.00 95.25 72 SER A CA 1
ATOM 602 C C . SER A 1 72 ? 9.388 -7.088 4.001 1.00 95.25 72 SER A C 1
ATOM 604 O O . SER A 1 72 ? 10.524 -6.643 3.915 1.00 95.25 72 SER A O 1
ATOM 606 N N . LEU A 1 73 ? 8.706 -7.054 5.152 1.00 96.31 73 LEU A N 1
ATOM 607 C CA . LEU A 1 73 ? 9.215 -6.377 6.347 1.00 96.31 73 LEU A CA 1
ATOM 608 C C . LEU A 1 73 ? 10.336 -7.139 7.070 1.00 96.31 73 LEU A C 1
ATOM 610 O O . LEU A 1 73 ? 11.236 -6.504 7.611 1.00 96.31 73 LEU A O 1
ATOM 614 N N . LEU A 1 74 ? 10.308 -8.478 7.100 1.00 96.31 74 LEU A N 1
ATOM 615 C CA . LEU A 1 74 ? 11.373 -9.273 7.734 1.00 96.31 74 LEU A CA 1
ATOM 616 C C . LEU A 1 74 ? 12.681 -9.263 6.939 1.00 96.31 74 LEU A C 1
ATOM 618 O O . LEU A 1 74 ? 13.744 -9.428 7.531 1.00 96.31 74 LEU A O 1
ATOM 622 N N . LEU A 1 75 ? 12.595 -9.124 5.615 1.00 95.38 75 LEU A N 1
ATOM 623 C CA . LEU A 1 75 ? 13.747 -9.145 4.712 1.00 95.38 75 LEU A CA 1
ATOM 624 C C . LEU A 1 75 ? 14.166 -7.742 4.240 1.00 95.38 75 LEU A C 1
ATOM 626 O O . LEU A 1 75 ? 15.136 -7.604 3.495 1.00 95.38 75 LEU A O 1
ATOM 630 N N . ALA A 1 76 ? 13.475 -6.690 4.688 1.00 93.06 76 ALA A N 1
ATOM 631 C CA . ALA A 1 76 ? 13.847 -5.313 4.389 1.00 93.06 76 ALA A CA 1
ATOM 632 C C . ALA A 1 76 ? 15.286 -5.023 4.860 1.00 93.06 76 ALA A C 1
ATOM 634 O O . ALA A 1 76 ? 15.635 -5.257 6.017 1.00 93.06 76 ALA A O 1
ATOM 635 N N . GLY A 1 77 ? 16.124 -4.511 3.954 1.00 90.50 77 GLY A N 1
ATOM 636 C CA . GLY A 1 77 ? 17.541 -4.228 4.219 1.00 90.50 77 GLY A CA 1
ATOM 637 C C . GLY A 1 77 ? 18.464 -5.453 4.190 1.00 90.50 77 GLY A C 1
ATOM 638 O O . GLY A 1 77 ? 19.644 -5.331 4.504 1.00 90.50 77 GLY A O 1
ATOM 639 N N . SER A 1 78 ? 17.964 -6.637 3.810 1.00 94.56 78 SER A N 1
ATOM 640 C CA . SER A 1 78 ? 18.801 -7.829 3.608 1.00 94.56 78 SER A CA 1
ATOM 641 C C . SER A 1 78 ? 19.304 -7.982 2.164 1.00 94.56 78 SER A C 1
ATOM 643 O O . SER A 1 78 ? 19.867 -9.024 1.831 1.00 94.56 78 SER A O 1
ATOM 645 N N . GLY A 1 79 ? 19.017 -7.020 1.280 1.00 93.06 79 GLY A N 1
ATOM 646 C CA . GLY A 1 79 ? 19.210 -7.154 -0.169 1.00 93.06 79 GLY A CA 1
ATOM 647 C C . GLY A 1 79 ? 18.204 -8.086 -0.864 1.00 93.06 79 GLY A C 1
ATOM 648 O O . GLY A 1 79 ? 18.404 -8.435 -2.025 1.00 93.06 79 GLY A O 1
ATOM 649 N N . HIS A 1 80 ? 17.143 -8.525 -0.174 1.00 93.44 80 HIS A N 1
ATOM 650 C CA . HIS A 1 80 ? 16.032 -9.245 -0.805 1.00 93.44 80 HIS A CA 1
ATOM 651 C C . HIS A 1 80 ? 15.186 -8.279 -1.653 1.00 93.44 80 HIS A C 1
ATOM 653 O O . HIS A 1 80 ? 15.040 -7.131 -1.226 1.00 93.44 80 HIS A O 1
ATOM 659 N N . PRO A 1 81 ? 14.618 -8.713 -2.799 1.00 93.81 81 PRO A N 1
ATOM 660 C CA . PRO A 1 81 ? 13.750 -7.862 -3.603 1.00 93.81 81 PRO A CA 1
ATOM 661 C C . PRO A 1 81 ? 12.608 -7.247 -2.797 1.00 93.81 81 PRO A C 1
ATOM 663 O O . PRO A 1 81 ? 11.996 -7.906 -1.952 1.00 93.81 81 PRO A O 1
ATOM 666 N N . PHE A 1 82 ? 12.407 -5.953 -3.022 1.00 95.12 82 PHE A N 1
ATOM 667 C CA . PHE A 1 82 ? 11.385 -5.142 -2.382 1.00 95.12 82 PHE A CA 1
ATOM 668 C C . PHE A 1 82 ? 11.091 -3.904 -3.239 1.00 95.12 82 PHE A C 1
ATOM 670 O O . PHE A 1 82 ? 11.470 -2.769 -2.898 1.00 95.12 82 PHE A O 1
ATOM 677 N N . ASP A 1 83 ? 10.479 -4.148 -4.397 1.00 93.75 83 ASP A N 1
ATOM 678 C CA . ASP A 1 83 ? 10.250 -3.133 -5.419 1.00 93.75 83 ASP A CA 1
ATOM 679 C C . ASP A 1 83 ? 8.851 -2.479 -5.339 1.00 93.75 83 ASP A C 1
ATOM 681 O O . ASP A 1 83 ? 8.250 -2.390 -4.264 1.00 93.75 83 ASP A O 1
ATOM 685 N N . CYS A 1 84 ? 8.387 -1.870 -6.429 1.00 94.94 84 CYS A N 1
ATOM 686 C CA . CYS A 1 84 ? 7.118 -1.153 -6.494 1.00 94.94 84 CYS A CA 1
ATOM 687 C C . CYS A 1 84 ? 5.889 -2.022 -6.179 1.00 94.94 84 CYS A C 1
ATOM 689 O O . CYS A 1 84 ? 4.949 -1.533 -5.540 1.00 94.94 84 CYS A O 1
ATOM 691 N N . ASP A 1 85 ? 5.868 -3.293 -6.574 1.00 94.69 85 ASP A N 1
ATOM 692 C CA . ASP A 1 85 ? 4.713 -4.172 -6.375 1.00 94.69 85 ASP A CA 1
ATOM 693 C C . ASP A 1 85 ? 4.547 -4.580 -4.900 1.00 94.69 85 ASP A C 1
ATOM 695 O O . ASP A 1 85 ? 3.460 -4.451 -4.328 1.00 94.69 85 ASP A O 1
ATOM 699 N N . ASP A 1 86 ? 5.638 -4.939 -4.234 1.00 96.31 86 ASP A N 1
ATOM 700 C CA . ASP A 1 86 ? 5.702 -5.291 -2.823 1.00 96.31 86 ASP A CA 1
ATOM 701 C C . ASP A 1 86 ? 5.331 -4.116 -1.923 1.00 96.31 86 ASP A C 1
ATOM 703 O O . ASP A 1 86 ? 4.592 -4.256 -0.941 1.00 96.31 86 ASP A O 1
ATOM 707 N N . ARG A 1 87 ? 5.812 -2.920 -2.267 1.00 97.44 87 ARG A N 1
ATOM 708 C CA . ARG A 1 87 ? 5.458 -1.686 -1.557 1.00 97.44 87 ARG A CA 1
ATOM 709 C C . ARG A 1 87 ? 3.994 -1.327 -1.761 1.00 97.44 87 ARG A C 1
ATOM 711 O O . ARG A 1 87 ? 3.352 -0.839 -0.826 1.00 97.44 87 ARG A O 1
ATOM 718 N N . THR A 1 88 ? 3.438 -1.621 -2.933 1.00 98.19 88 THR A N 1
ATOM 719 C CA . THR A 1 88 ? 2.002 -1.485 -3.205 1.00 98.19 88 THR A CA 1
ATOM 720 C C . THR A 1 88 ? 1.191 -2.481 -2.374 1.00 98.19 88 THR A C 1
ATOM 722 O O . THR A 1 88 ? 0.220 -2.077 -1.731 1.00 98.19 88 THR A O 1
ATOM 725 N N . ILE A 1 89 ? 1.609 -3.752 -2.296 1.00 98.31 89 ILE A N 1
ATOM 726 C CA . ILE A 1 89 ? 0.992 -4.777 -1.433 1.00 98.31 89 ILE A CA 1
ATOM 727 C C . ILE A 1 89 ? 0.976 -4.310 0.019 1.00 98.31 89 ILE A C 1
ATOM 729 O O . ILE A 1 89 ? -0.062 -4.384 0.683 1.00 98.31 89 ILE A O 1
ATOM 733 N N . LEU A 1 90 ? 2.113 -3.813 0.504 1.00 97.88 90 LEU A N 1
ATOM 734 C CA . LEU A 1 90 ? 2.283 -3.354 1.874 1.00 97.88 90 LEU A CA 1
ATOM 735 C C . LEU A 1 90 ? 1.400 -2.137 2.191 1.00 97.88 90 LEU A C 1
ATOM 737 O O . LEU A 1 90 ? 0.731 -2.102 3.226 1.00 97.88 90 LEU A O 1
ATOM 741 N N . SER A 1 91 ? 1.348 -1.173 1.273 1.00 98.38 91 SER A N 1
ATOM 742 C CA . SER A 1 91 ? 0.517 0.030 1.392 1.00 98.38 91 SER A CA 1
ATOM 743 C C . SER A 1 91 ? -0.974 -0.315 1.393 1.00 98.38 91 SER A C 1
ATOM 745 O O . SER A 1 91 ? -1.726 0.140 2.255 1.00 98.38 91 SER A O 1
ATOM 747 N N . LEU A 1 92 ? -1.410 -1.186 0.483 1.00 98.44 92 LEU A N 1
ATOM 748 C CA . LEU A 1 92 ? -2.803 -1.621 0.397 1.00 98.44 92 LEU A CA 1
ATOM 749 C C . LEU A 1 92 ? -3.224 -2.450 1.620 1.00 98.44 92 LEU A C 1
ATOM 751 O O . LEU A 1 92 ? -4.316 -2.263 2.161 1.00 98.44 92 LEU A O 1
ATOM 755 N N . ALA A 1 93 ? -2.339 -3.326 2.103 1.00 98.56 93 ALA A N 1
ATOM 756 C CA . ALA A 1 93 ? -2.524 -4.072 3.343 1.00 98.56 93 ALA A CA 1
ATOM 757 C C . ALA A 1 93 ? -2.744 -3.142 4.547 1.00 98.56 93 ALA A C 1
ATOM 759 O O . ALA A 1 93 ? -3.607 -3.411 5.382 1.00 98.56 93 ALA A O 1
ATOM 760 N N . TYR A 1 94 ? -2.019 -2.025 4.626 1.00 98.62 94 TYR A N 1
ATOM 761 C CA . TYR A 1 94 ? -2.187 -1.051 5.702 1.00 98.62 94 TYR A CA 1
ATOM 762 C C . TYR A 1 94 ? -3.588 -0.428 5.718 1.00 98.62 94 TYR A C 1
ATOM 764 O O . TYR A 1 94 ? -4.263 -0.476 6.751 1.00 98.62 94 TYR A O 1
ATOM 772 N N . PHE A 1 95 ? -4.086 0.071 4.583 1.00 98.38 95 PHE A N 1
ATOM 773 C CA . PHE A 1 95 ? -5.437 0.646 4.526 1.00 98.38 95 PHE A CA 1
ATOM 774 C C . PHE A 1 95 ? -6.527 -0.400 4.796 1.00 98.38 95 PHE A C 1
ATOM 776 O O . PHE A 1 95 ? -7.490 -0.123 5.517 1.00 98.38 95 PHE A O 1
ATOM 783 N N . LYS A 1 96 ? -6.340 -1.637 4.318 1.00 97.94 96 LYS A N 1
ATOM 784 C CA . LYS A 1 96 ? -7.213 -2.770 4.659 1.00 97.94 96 LYS A CA 1
ATOM 785 C C . LYS A 1 96 ? -7.240 -3.042 6.162 1.00 97.94 96 LYS A C 1
ATOM 787 O O . LYS A 1 96 ? -8.320 -3.201 6.730 1.00 97.94 96 LYS A O 1
ATOM 792 N N . LEU A 1 97 ? -6.086 -3.044 6.832 1.00 98.31 97 LEU A N 1
ATOM 793 C CA . LEU A 1 97 ? -6.018 -3.229 8.281 1.00 98.31 97 LEU A CA 1
ATOM 794 C C . LEU A 1 97 ? -6.693 -2.083 9.046 1.00 98.31 97 LEU A C 1
ATOM 796 O O . LEU A 1 97 ? -7.398 -2.334 10.028 1.00 98.31 97 LEU A O 1
ATOM 800 N N . ARG A 1 98 ? -6.524 -0.837 8.590 1.00 97.50 98 ARG A N 1
ATOM 801 C CA . ARG A 1 98 ? -7.187 0.336 9.179 1.00 97.50 98 ARG A CA 1
ATOM 802 C C . ARG A 1 98 ? -8.710 0.205 9.097 1.00 97.50 98 ARG A C 1
ATOM 804 O O . ARG A 1 98 ? -9.379 0.361 10.118 1.00 97.50 98 ARG A O 1
ATOM 811 N N . ASN A 1 99 ? -9.250 -0.164 7.934 1.00 97.44 99 ASN A N 1
ATOM 812 C CA . ASN A 1 99 ? -10.688 -0.403 7.759 1.00 97.44 99 ASN A CA 1
ATOM 813 C C . ASN A 1 99 ? -11.185 -1.603 8.576 1.00 97.44 99 ASN A C 1
ATOM 815 O O . ASN A 1 99 ? -12.210 -1.513 9.250 1.00 97.44 99 ASN A O 1
ATOM 819 N N . TYR A 1 100 ? -10.431 -2.705 8.597 1.00 97.12 100 TYR A N 1
ATOM 820 C CA . TYR A 1 100 ? -10.756 -3.868 9.424 1.00 97.12 100 TYR A CA 1
ATOM 821 C C . TYR A 1 100 ? -10.824 -3.510 10.915 1.00 97.12 100 TYR A C 1
ATOM 823 O O . TYR A 1 100 ? -11.717 -3.969 11.625 1.00 97.12 100 TYR A O 1
ATOM 831 N N . THR A 1 101 ? -9.919 -2.652 11.388 1.00 96.19 101 THR A N 1
ATOM 832 C CA . THR A 1 101 ? -9.931 -2.159 12.771 1.00 96.19 101 THR A CA 1
ATOM 833 C C . THR A 1 101 ? -11.180 -1.324 13.063 1.00 96.19 101 THR A C 1
ATOM 835 O O . THR A 1 101 ? -11.795 -1.533 14.104 1.00 96.19 101 THR A O 1
ATOM 838 N N . GLN A 1 102 ? -11.613 -0.442 12.149 1.00 96.12 102 GLN A N 1
ATOM 839 C CA . GLN A 1 102 ? -12.884 0.288 12.315 1.00 96.12 102 GLN A CA 1
ATOM 840 C C . GLN A 1 102 ? -14.068 -0.672 12.439 1.00 96.12 102 GLN A C 1
ATOM 842 O O . GLN A 1 102 ? -14.864 -0.555 13.370 1.00 96.12 102 GLN A O 1
ATOM 847 N N . LYS A 1 103 ? -14.120 -1.684 11.568 1.00 96.00 103 LYS A N 1
ATOM 848 C CA . LYS A 1 103 ? -15.164 -2.711 11.594 1.00 96.00 103 LYS A CA 1
ATOM 849 C C . LYS A 1 103 ? -15.209 -3.462 12.927 1.00 96.00 103 LYS A C 1
ATOM 851 O O . LYS A 1 103 ? -16.293 -3.687 13.457 1.00 96.00 103 LYS A O 1
ATOM 856 N N . LEU A 1 104 ? -14.056 -3.830 13.494 1.00 96.12 104 LEU A N 1
ATOM 857 C CA . LEU A 1 104 ? -13.994 -4.469 14.817 1.00 96.12 104 LEU A CA 1
ATOM 858 C C . LEU A 1 104 ? -14.516 -3.569 15.945 1.00 96.12 104 LEU A C 1
ATOM 860 O O . LEU A 1 104 ? -15.027 -4.078 16.938 1.00 96.12 104 LEU A O 1
ATOM 864 N N . LEU A 1 105 ? -14.405 -2.249 15.789 1.00 96.31 105 LEU A N 1
ATOM 865 C CA . LEU A 1 105 ? -14.929 -1.256 16.728 1.00 96.31 105 LEU A CA 1
ATOM 866 C C . LEU A 1 105 ? -16.402 -0.893 16.466 1.00 96.31 105 LEU A C 1
ATOM 868 O O . LEU A 1 105 ? -16.917 0.015 17.116 1.00 96.31 105 LEU A O 1
ATOM 872 N N . GLY A 1 106 ? -17.072 -1.561 15.519 1.00 96.81 106 GLY A N 1
ATOM 873 C CA . GLY A 1 106 ? -18.456 -1.263 15.141 1.00 96.81 106 GLY A CA 1
ATOM 874 C C . GLY A 1 106 ? -18.623 0.079 14.422 1.00 96.81 106 GLY A C 1
ATOM 875 O O . GLY A 1 106 ? -19.682 0.691 14.523 1.00 96.81 106 GLY A O 1
ATOM 876 N N . ARG A 1 107 ? -17.576 0.559 13.742 1.00 95.88 107 ARG A N 1
ATOM 877 C CA . ARG A 1 107 ? -17.559 1.826 12.997 1.00 95.88 107 ARG A CA 1
ATOM 878 C C . ARG A 1 107 ? -17.495 1.569 11.496 1.00 95.88 107 ARG A C 1
ATOM 880 O O . ARG A 1 107 ? -17.005 0.525 11.060 1.00 95.88 107 ARG A O 1
ATOM 887 N N . ASP A 1 108 ? -17.942 2.553 10.725 1.00 95.56 108 ASP A N 1
ATOM 888 C CA . ASP A 1 108 ? -17.817 2.533 9.272 1.00 95.56 108 ASP A CA 1
ATOM 889 C C . ASP A 1 108 ? -16.349 2.530 8.833 1.00 95.56 108 ASP A C 1
ATOM 891 O O . ASP A 1 108 ? -15.452 3.034 9.517 1.00 95.56 108 ASP A O 1
ATOM 895 N N . GLU A 1 109 ? -16.096 1.941 7.666 1.00 94.81 109 GLU A N 1
ATOM 896 C CA . GLU A 1 109 ? -14.776 1.973 7.044 1.00 94.81 109 GLU A CA 1
ATOM 897 C C . GLU A 1 109 ? -14.331 3.414 6.787 1.00 94.81 109 GLU A C 1
ATOM 899 O O . GLU A 1 109 ? -15.095 4.239 6.288 1.00 94.81 109 GLU A O 1
ATOM 904 N N . LEU A 1 110 ? -13.067 3.702 7.088 1.00 95.31 110 LEU A N 1
ATOM 905 C CA . LEU A 1 110 ? -12.542 5.062 7.041 1.00 95.31 110 LEU A CA 1
ATOM 906 C C . LEU A 1 110 ? -12.071 5.453 5.638 1.00 95.31 110 LEU A C 1
ATOM 908 O O . LEU A 1 110 ? -12.229 6.604 5.238 1.00 95.31 110 LEU A O 1
ATOM 912 N N . PHE A 1 111 ? -11.508 4.501 4.893 1.00 97.31 111 PHE A N 1
ATOM 913 C CA . PHE A 1 111 ? -10.824 4.778 3.635 1.00 97.31 111 PHE A CA 1
ATOM 914 C C . PHE A 1 111 ? -11.431 4.027 2.453 1.00 97.31 111 PHE A C 1
ATOM 916 O O . PHE A 1 111 ? -11.758 2.846 2.572 1.00 97.31 111 PHE A O 1
ATOM 923 N N . ASP A 1 112 ? -11.483 4.689 1.301 1.00 97.31 112 ASP A N 1
ATOM 924 C CA . ASP A 1 112 ? -11.497 4.024 -0.001 1.00 97.31 112 ASP A CA 1
ATOM 925 C C . ASP A 1 112 ? -10.065 3.958 -0.540 1.00 97.31 112 ASP A C 1
ATOM 927 O O . ASP A 1 112 ? -9.250 4.848 -0.281 1.00 97.31 112 ASP A O 1
ATOM 931 N N . TYR A 1 113 ? -9.760 2.920 -1.313 1.00 97.44 113 TYR A N 1
ATOM 932 C CA . TYR A 1 113 ? -8.467 2.734 -1.967 1.00 97.44 113 TYR A CA 1
ATOM 933 C C . TYR A 1 113 ? -8.647 2.174 -3.380 1.00 97.44 113 TYR A C 1
ATOM 935 O O . TYR A 1 113 ? -9.622 1.478 -3.669 1.00 97.44 113 TYR A O 1
ATOM 943 N N . ARG A 1 114 ? -7.694 2.470 -4.262 1.00 97.94 114 ARG A N 1
ATOM 944 C CA . ARG A 1 114 ? -7.618 1.936 -5.628 1.00 97.94 114 ARG A CA 1
ATOM 945 C C . ARG A 1 114 ? -6.164 1.732 -6.035 1.00 97.94 114 ARG A C 1
ATOM 947 O O . ARG A 1 114 ? -5.291 2.459 -5.568 1.00 97.94 114 ARG A O 1
ATOM 954 N N . VAL A 1 115 ? -5.909 0.754 -6.894 1.00 98.25 115 VAL A N 1
ATOM 955 C CA . VAL A 1 115 ? -4.570 0.466 -7.428 1.00 98.25 115 VAL A CA 1
ATOM 956 C C . VAL A 1 115 ? -4.428 1.142 -8.787 1.00 98.25 115 VAL A C 1
ATOM 958 O O . VAL A 1 115 ? -5.346 1.099 -9.605 1.00 98.25 115 VAL A O 1
ATOM 961 N N . LEU A 1 116 ? -3.285 1.774 -9.029 1.00 97.56 116 LEU A N 1
ATOM 962 C CA . LEU A 1 116 ? -2.966 2.436 -10.285 1.00 97.56 116 LEU A CA 1
ATOM 963 C C . LEU A 1 116 ? -1.769 1.750 -10.923 1.00 97.56 116 LEU A C 1
ATOM 965 O O . LEU A 1 116 ? -0.745 1.565 -10.274 1.00 97.56 116 LEU A O 1
ATOM 969 N N . VAL A 1 117 ? -1.885 1.442 -12.212 1.00 96.88 117 VAL A N 1
ATOM 970 C CA . VAL A 1 117 ? -0.743 1.092 -13.060 1.00 96.88 117 VAL A CA 1
ATOM 971 C C . VAL A 1 117 ? -0.489 2.265 -13.988 1.00 96.88 117 VAL A C 1
ATOM 973 O O . VAL A 1 117 ? -1.374 2.661 -14.750 1.00 96.88 117 VAL A O 1
ATOM 976 N N . VAL A 1 118 ? 0.714 2.823 -13.922 1.00 96.12 118 VAL A N 1
ATOM 977 C CA . VAL A 1 118 ? 1.093 4.037 -14.644 1.00 96.12 118 VAL A CA 1
ATOM 978 C C . VAL A 1 118 ? 2.362 3.849 -15.464 1.00 96.12 118 VAL A C 1
ATOM 980 O O . VAL A 1 118 ? 3.163 2.943 -15.232 1.00 96.12 118 VAL A O 1
ATOM 983 N N . GLY A 1 119 ? 2.564 4.742 -16.426 1.00 94.62 119 GLY A N 1
ATOM 984 C CA . GLY A 1 119 ? 3.781 4.829 -17.219 1.00 94.62 119 GLY A CA 1
ATOM 985 C C . GLY A 1 119 ? 4.062 6.253 -17.667 1.00 94.62 119 GLY A C 1
ATOM 986 O O . GLY A 1 119 ? 3.135 7.035 -17.872 1.00 94.62 119 GLY A O 1
ATOM 987 N N . LYS A 1 120 ? 5.346 6.607 -17.809 1.00 92.50 120 LYS A N 1
ATOM 988 C CA . LYS A 1 120 ? 5.753 7.909 -18.375 1.00 92.50 120 LYS A CA 1
ATOM 989 C C . LYS A 1 120 ? 5.426 8.012 -19.866 1.00 92.50 120 LYS A C 1
ATOM 991 O O . LYS A 1 120 ? 5.204 9.108 -20.365 1.00 92.50 120 LYS A O 1
ATOM 996 N N . THR A 1 121 ? 5.403 6.879 -20.564 1.00 93.31 121 THR A N 1
ATOM 997 C CA . THR A 1 121 ? 4.953 6.766 -21.956 1.00 93.31 121 THR A CA 1
ATOM 998 C C . THR A 1 121 ? 3.588 6.080 -21.999 1.00 93.31 121 THR A C 1
ATOM 1000 O O . THR A 1 121 ? 2.970 5.851 -20.965 1.00 93.31 121 THR A O 1
ATOM 1003 N N . ASP A 1 122 ? 3.143 5.698 -23.189 1.00 90.12 122 ASP A N 1
ATOM 1004 C CA . ASP A 1 122 ? 1.969 4.863 -23.458 1.00 90.12 122 ASP A CA 1
ATOM 1005 C C . ASP A 1 122 ? 2.046 3.416 -22.916 1.00 90.12 122 ASP A C 1
ATOM 1007 O O . ASP A 1 122 ? 1.100 2.645 -23.089 1.00 90.12 122 ASP A O 1
ATOM 1011 N N . ARG A 1 123 ? 3.145 3.023 -22.256 1.00 90.12 123 ARG A N 1
ATOM 1012 C CA . ARG A 1 123 ? 3.365 1.666 -21.733 1.00 90.12 123 ARG A CA 1
ATOM 1013 C C . ARG A 1 123 ? 3.355 1.634 -20.203 1.00 90.12 123 ARG A C 1
ATOM 1015 O O . ARG A 1 123 ? 3.932 2.531 -19.592 1.00 90.12 123 ARG A O 1
ATOM 1022 N N . PRO A 1 124 ? 2.781 0.590 -19.575 1.00 92.06 124 PRO A N 1
ATOM 1023 C CA . PRO A 1 124 ? 2.828 0.414 -18.124 1.00 92.06 124 PRO A CA 1
ATOM 1024 C C . PRO A 1 124 ? 4.274 0.224 -17.644 1.00 92.06 124 PRO A C 1
ATOM 1026 O O . PRO A 1 124 ? 5.062 -0.450 -18.307 1.00 92.06 124 PRO A O 1
ATOM 1029 N N . HIS A 1 125 ? 4.615 0.812 -16.497 1.00 90.31 125 HIS A N 1
ATOM 1030 C CA . HIS A 1 125 ? 5.969 0.763 -15.929 1.00 90.31 125 HIS A CA 1
ATOM 1031 C C . HIS A 1 125 ? 6.000 0.736 -14.396 1.00 90.31 125 HIS A C 1
ATOM 1033 O O . HIS A 1 125 ? 6.963 0.248 -13.820 1.00 90.31 125 HIS A O 1
ATOM 1039 N N . HIS A 1 126 ? 4.996 1.304 -13.729 1.00 95.56 126 HIS A N 1
ATOM 1040 C CA . HIS A 1 126 ? 4.992 1.482 -12.279 1.00 95.56 126 HIS A CA 1
ATOM 1041 C C . HIS A 1 126 ? 3.605 1.212 -11.702 1.00 95.56 126 HIS A C 1
ATOM 1043 O O . HIS A 1 126 ? 2.600 1.428 -12.383 1.00 95.56 126 HIS A O 1
ATOM 1049 N N . ILE A 1 127 ? 3.548 0.762 -10.452 1.00 97.06 127 ILE A N 1
ATOM 1050 C CA . ILE A 1 127 ? 2.311 0.464 -9.730 1.00 97.06 127 ILE A CA 1
ATOM 1051 C C . ILE A 1 127 ? 2.357 1.111 -8.344 1.00 97.06 127 ILE A C 1
ATOM 1053 O O . ILE A 1 127 ? 3.400 1.127 -7.697 1.00 97.06 127 ILE A O 1
ATOM 1057 N N . TYR A 1 128 ? 1.239 1.695 -7.920 1.00 98.12 128 TYR A N 1
ATOM 1058 C CA . TYR A 1 128 ? 1.059 2.268 -6.583 1.00 98.12 128 TYR A CA 1
ATOM 1059 C C . TYR A 1 128 ? -0.436 2.341 -6.243 1.00 98.12 128 TYR A C 1
ATOM 1061 O O . TYR A 1 128 ? -1.278 1.899 -7.032 1.00 98.12 128 TYR A O 1
ATOM 1069 N N . ILE A 1 129 ? -0.795 2.880 -5.073 1.00 98.56 129 ILE A N 1
ATOM 1070 C CA . ILE A 1 129 ? -2.202 3.087 -4.709 1.00 98.56 129 ILE A CA 1
ATOM 1071 C C . ILE A 1 129 ? -2.553 4.562 -4.564 1.00 98.56 129 ILE A C 1
ATOM 1073 O O . ILE A 1 129 ? -1.731 5.411 -4.228 1.00 98.56 129 ILE A O 1
ATOM 1077 N N . GLU A 1 130 ? -3.831 4.847 -4.724 1.00 98.56 130 GLU A N 1
ATOM 1078 C CA . GLU A 1 130 ? -4.439 6.050 -4.184 1.00 98.56 130 GLU A CA 1
ATOM 1079 C C . GLU A 1 130 ? -5.424 5.663 -3.095 1.00 98.56 130 GLU A C 1
ATOM 1081 O O . GLU A 1 130 ? -6.056 4.605 -3.149 1.00 98.56 130 GLU A O 1
ATOM 1086 N N . PHE A 1 131 ? -5.580 6.546 -2.118 1.00 98.38 131 PHE A N 1
ATOM 1087 C CA . PHE A 1 131 ? -6.579 6.403 -1.072 1.00 98.38 131 PHE A CA 1
ATOM 1088 C C . PHE A 1 131 ? -7.316 7.720 -0.864 1.00 98.38 131 PHE A C 1
ATOM 1090 O O . PHE A 1 131 ? -6.853 8.780 -1.275 1.00 98.38 131 PHE A O 1
ATOM 1097 N N . LYS A 1 132 ? -8.463 7.667 -0.204 1.00 97.81 132 LYS A N 1
ATOM 1098 C CA . LYS A 1 132 ? -9.165 8.850 0.295 1.00 97.81 132 LYS A CA 1
ATOM 1099 C C . LYS A 1 132 ? -9.942 8.486 1.546 1.00 97.81 132 LYS A C 1
ATOM 1101 O O . LYS A 1 132 ? -10.318 7.323 1.701 1.00 97.81 132 LYS A O 1
ATOM 1106 N N . ASN A 1 133 ? -10.218 9.448 2.424 1.00 95.81 133 ASN A N 1
ATOM 1107 C CA . ASN A 1 133 ? -11.258 9.211 3.422 1.00 95.81 133 ASN A CA 1
ATOM 1108 C C . ASN A 1 133 ? -12.596 9.054 2.697 1.00 95.81 133 ASN A C 1
ATOM 1110 O O . ASN A 1 133 ? -12.849 9.754 1.717 1.00 95.81 133 ASN A O 1
ATOM 1114 N N . LYS A 1 134 ? -13.484 8.188 3.190 1.00 94.19 134 LYS A N 1
ATOM 1115 C CA . LYS A 1 134 ? -14.818 8.019 2.587 1.00 94.19 134 LYS A CA 1
ATOM 1116 C C . LYS A 1 134 ? -15.665 9.294 2.620 1.00 94.19 134 LYS A C 1
ATOM 1118 O O . LYS A 1 134 ? -16.543 9.463 1.782 1.00 94.19 134 LYS A O 1
ATOM 1123 N N . ALA A 1 135 ? -15.384 10.193 3.564 1.00 92.69 135 ALA A N 1
ATOM 1124 C CA . ALA A 1 135 ? -16.014 11.509 3.646 1.00 92.69 135 ALA A CA 1
ATOM 1125 C C . ALA A 1 135 ? -15.488 12.509 2.594 1.00 92.69 135 ALA A C 1
ATOM 1127 O O . ALA A 1 135 ? -16.137 13.523 2.348 1.00 92.69 135 ALA A O 1
ATOM 1128 N N . ASP A 1 136 ? -14.347 12.219 1.962 1.00 94.06 136 ASP A N 1
ATOM 1129 C CA . ASP A 1 136 ? -13.686 13.104 1.008 1.00 94.06 136 ASP A CA 1
ATOM 1130 C C . ASP A 1 136 ? -13.936 12.661 -0.447 1.00 94.06 136 ASP A C 1
ATOM 1132 O O . ASP A 1 136 ? -14.132 11.483 -0.781 1.00 94.06 136 ASP A O 1
ATOM 1136 N N . SER A 1 137 ? -13.894 13.628 -1.363 1.00 93.31 137 SER A N 1
ATOM 1137 C CA . SER A 1 137 ? -13.989 13.382 -2.808 1.00 93.31 137 SER A CA 1
ATOM 1138 C C . SER A 1 137 ? -12.629 13.149 -3.471 1.00 93.31 137 SER A C 1
ATOM 1140 O O . SER A 1 137 ? -12.561 12.472 -4.498 1.00 93.31 137 SER A O 1
ATOM 1142 N N . ASN A 1 138 ? -11.555 13.686 -2.892 1.00 95.81 138 ASN A N 1
ATOM 1143 C CA . ASN A 1 138 ? -10.240 13.744 -3.522 1.00 95.81 138 ASN A CA 1
ATOM 1144 C C . ASN A 1 138 ? -9.408 12.497 -3.221 1.00 95.81 138 ASN A C 1
ATOM 1146 O O . ASN A 1 138 ? -9.196 12.150 -2.062 1.00 95.81 138 ASN A O 1
ATOM 1150 N N . TRP A 1 139 ? -8.896 11.864 -4.276 1.00 97.88 139 TRP A N 1
ATOM 1151 C CA . TRP A 1 139 ? -7.920 10.782 -4.180 1.00 97.88 139 TRP A CA 1
ATOM 1152 C C . TRP A 1 139 ? -6.525 11.339 -3.897 1.00 97.88 139 TRP A C 1
ATOM 1154 O O . TRP A 1 139 ? -6.085 12.291 -4.537 1.00 97.88 139 TRP A O 1
ATOM 1164 N N . ILE A 1 140 ? -5.838 10.729 -2.938 1.00 98.19 140 ILE A N 1
ATOM 1165 C CA . ILE A 1 140 ? -4.503 11.094 -2.480 1.00 98.19 140 ILE A CA 1
ATOM 1166 C C . ILE A 1 140 ? -3.524 10.009 -2.954 1.00 98.19 140 ILE A C 1
ATOM 1168 O O . ILE A 1 140 ? -3.658 8.849 -2.544 1.00 98.19 140 ILE A O 1
ATOM 1172 N N . PRO A 1 141 ? -2.529 10.358 -3.790 1.00 98.25 141 PRO A N 1
ATOM 1173 C CA . PRO A 1 141 ? -1.438 9.463 -4.160 1.00 98.25 141 PRO A CA 1
ATOM 1174 C C . PRO A 1 141 ? -0.663 8.944 -2.948 1.00 98.25 141 PRO A C 1
ATOM 1176 O O . PRO A 1 141 ? -0.232 9.711 -2.084 1.00 98.25 141 PRO A O 1
ATOM 1179 N N . PHE A 1 142 ? -0.447 7.632 -2.914 1.00 98.56 142 PHE A N 1
ATOM 1180 C CA . PHE A 1 142 ? 0.349 6.953 -1.903 1.00 98.56 142 PHE A CA 1
ATOM 1181 C C . PHE A 1 142 ? 1.344 6.020 -2.595 1.00 98.56 142 PHE A C 1
ATOM 1183 O O . PHE A 1 142 ? 1.063 4.855 -2.877 1.00 98.56 142 PHE A O 1
ATOM 1190 N N . ASP A 1 143 ? 2.518 6.570 -2.887 1.00 98.19 143 ASP A N 1
ATOM 1191 C CA . ASP A 1 143 ? 3.612 5.871 -3.555 1.00 98.19 143 ASP A CA 1
ATOM 1192 C C . ASP A 1 143 ? 4.937 6.020 -2.782 1.00 98.19 143 ASP A C 1
ATOM 1194 O O . ASP A 1 143 ? 5.721 6.930 -3.065 1.00 98.19 143 ASP A O 1
ATOM 1198 N N . PRO A 1 144 ? 5.221 5.146 -1.802 1.00 97.69 144 PRO A N 1
ATOM 1199 C CA . PRO A 1 144 ? 6.465 5.174 -1.036 1.00 97.69 144 PRO A CA 1
ATOM 1200 C C . PRO A 1 144 ? 7.623 4.444 -1.749 1.00 97.69 144 PRO A C 1
ATOM 1202 O O . PRO A 1 144 ? 8.566 3.997 -1.094 1.00 97.69 144 PRO A O 1
ATOM 1205 N N . THR A 1 145 ? 7.556 4.249 -3.074 1.00 96.31 145 THR A N 1
ATOM 1206 C CA . THR A 1 145 ? 8.541 3.435 -3.808 1.00 96.31 145 THR A CA 1
ATOM 1207 C C . THR A 1 145 ? 9.936 4.032 -3.789 1.00 96.31 145 THR A C 1
ATOM 1209 O O . THR A 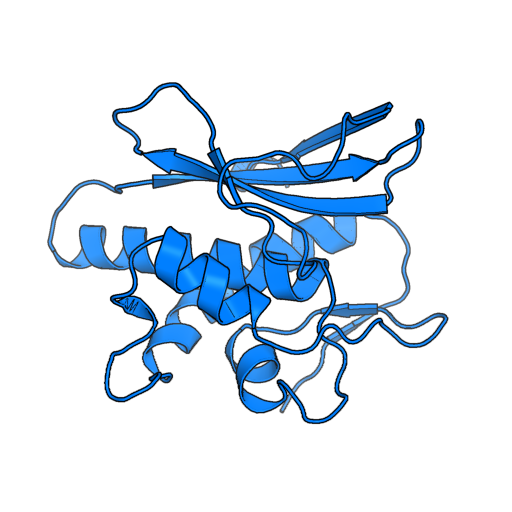1 145 ? 10.896 3.339 -3.453 1.00 96.31 145 THR A O 1
ATOM 1212 N N . TYR A 1 146 ? 10.054 5.311 -4.140 1.00 93.75 146 TYR A N 1
ATOM 1213 C CA . TYR A 1 146 ? 11.349 5.965 -4.279 1.00 93.75 146 TYR A CA 1
ATOM 1214 C C . TYR A 1 146 ? 11.590 6.996 -3.171 1.00 93.75 146 TYR A C 1
ATOM 1216 O O . TYR A 1 146 ? 10.640 7.660 -2.749 1.00 93.75 146 TYR A O 1
ATOM 1224 N N . PRO A 1 147 ? 12.850 7.221 -2.745 1.00 92.31 147 PRO A N 1
ATOM 1225 C CA . PRO A 1 147 ? 13.177 8.211 -1.711 1.00 92.31 147 PRO A CA 1
ATOM 1226 C C . PRO A 1 147 ? 12.769 9.651 -2.052 1.00 92.31 147 PRO A C 1
ATOM 1228 O O . PRO A 1 147 ? 12.579 10.470 -1.161 1.00 92.31 147 PRO A O 1
ATOM 1231 N N . TYR A 1 148 ? 12.641 9.973 -3.341 1.00 93.81 148 TYR A N 1
ATOM 1232 C CA . TYR A 1 148 ? 12.225 11.295 -3.817 1.00 93.81 148 TYR A CA 1
ATOM 1233 C C . TYR A 1 148 ? 10.706 11.441 -3.986 1.00 93.81 148 TYR A C 1
ATOM 1235 O O . TYR A 1 148 ? 10.238 12.537 -4.294 1.00 93.81 148 TYR A O 1
ATOM 1243 N N . ASN A 1 149 ? 9.927 10.367 -3.823 1.00 96.62 149 ASN A N 1
ATOM 1244 C CA . ASN A 1 149 ? 8.473 10.464 -3.889 1.00 96.62 149 ASN A CA 1
ATOM 1245 C C . ASN A 1 149 ? 7.942 11.250 -2.684 1.00 96.62 149 ASN A C 1
ATOM 1247 O O . ASN A 1 149 ? 8.423 11.106 -1.559 1.00 96.62 149 ASN A O 1
ATOM 1251 N N . VAL A 1 150 ? 6.915 12.066 -2.914 1.00 97.75 150 VAL A N 1
ATOM 1252 C CA . VAL A 1 150 ? 6.309 12.913 -1.883 1.00 97.75 150 VAL A CA 1
ATOM 1253 C C . VAL A 1 150 ? 4.898 12.414 -1.591 1.00 97.75 150 VAL A C 1
ATOM 1255 O O . VAL A 1 150 ? 4.118 12.164 -2.507 1.00 97.75 150 VAL A O 1
ATOM 1258 N N . PHE A 1 151 ? 4.561 12.273 -0.306 1.00 98.19 151 PHE A N 1
ATOM 1259 C CA . PHE A 1 151 ? 3.222 11.873 0.130 1.00 98.19 151 PHE A CA 1
ATOM 1260 C C . PHE A 1 151 ? 2.147 12.794 -0.468 1.00 98.19 151 PHE A C 1
ATOM 1262 O O . PHE A 1 151 ? 2.241 14.016 -0.349 1.00 98.19 151 PHE A O 1
ATOM 1269 N N . GLY A 1 152 ? 1.121 12.209 -1.091 1.00 97.69 152 GLY A N 1
ATOM 1270 C CA . GLY A 1 152 ? 0.028 12.950 -1.721 1.00 97.69 152 GLY A CA 1
ATOM 1271 C C . GLY A 1 152 ? 0.355 13.571 -3.080 1.00 97.69 152 GLY A C 1
ATOM 1272 O O . GLY A 1 152 ? -0.476 14.298 -3.618 1.00 97.69 152 GLY A O 1
ATOM 1273 N N . VAL A 1 153 ? 1.524 13.285 -3.658 1.00 97.56 153 VAL A N 1
ATOM 1274 C CA . VAL A 1 153 ? 1.938 13.794 -4.971 1.00 97.56 153 VAL A CA 1
ATOM 1275 C C . VAL A 1 153 ? 2.142 12.621 -5.924 1.00 97.56 153 VAL A C 1
ATOM 1277 O O . VAL A 1 153 ? 2.794 11.635 -5.589 1.00 97.56 153 VAL A O 1
ATOM 1280 N N . THR A 1 154 ? 1.586 12.715 -7.132 1.00 94.50 154 THR A N 1
ATOM 1281 C CA . THR A 1 154 ? 1.834 11.727 -8.190 1.00 94.50 154 THR A CA 1
ATOM 1282 C C . THR A 1 154 ? 3.318 11.727 -8.574 1.00 94.50 154 THR A C 1
ATOM 1284 O O . THR A 1 154 ? 3.876 12.811 -8.760 1.00 94.50 154 THR A O 1
ATOM 1287 N N . PRO A 1 155 ? 3.964 10.564 -8.773 1.00 90.69 155 PRO A N 1
ATOM 1288 C CA . PRO A 1 155 ? 5.413 10.492 -8.997 1.00 90.69 155 PRO A CA 1
ATOM 1289 C C . PRO A 1 155 ? 5.867 11.175 -10.300 1.00 90.69 155 PRO A C 1
ATOM 1291 O O . PRO A 1 155 ? 7.021 11.580 -10.429 1.00 90.69 155 PRO A O 1
ATOM 1294 N N . PHE A 1 156 ? 4.974 11.284 -11.286 1.00 91.94 156 PHE A N 1
ATOM 1295 C CA . PHE A 1 156 ? 5.170 11.984 -12.556 1.00 91.94 156 PHE A CA 1
ATOM 1296 C C . PHE A 1 156 ? 3.826 12.140 -13.281 1.00 91.94 156 PHE A C 1
ATOM 1298 O O . PHE A 1 156 ? 2.859 11.451 -12.956 1.00 91.94 156 PHE A O 1
ATOM 1305 N N . THR A 1 157 ? 3.776 12.997 -14.304 1.00 93.12 157 THR A N 1
ATOM 1306 C CA . THR A 1 157 ? 2.634 13.071 -15.229 1.00 93.12 157 THR A CA 1
ATOM 1307 C C . THR A 1 157 ? 2.569 11.797 -16.082 1.00 93.12 157 THR A C 1
ATOM 1309 O O . THR A 1 157 ? 3.533 11.517 -16.802 1.00 93.12 157 THR A O 1
ATOM 1312 N N . PRO A 1 158 ? 1.482 11.006 -16.018 1.00 91.31 158 PRO A N 1
ATOM 1313 C CA . PRO A 1 158 ? 1.404 9.735 -16.728 1.00 91.31 158 PRO A CA 1
ATOM 1314 C C . PRO A 1 158 ? 1.100 9.922 -18.222 1.00 91.31 158 PRO A C 1
ATOM 1316 O O . PRO A 1 158 ? 0.179 10.647 -18.589 1.00 91.31 158 PRO A O 1
ATOM 1319 N N . GLY A 1 159 ? 1.834 9.207 -19.079 1.00 92.88 159 GLY A N 1
ATOM 1320 C CA . GLY A 1 159 ? 1.452 8.937 -20.473 1.00 92.88 159 GLY A CA 1
ATOM 1321 C C . GLY A 1 159 ? 0.539 7.709 -20.610 1.00 92.88 159 GLY A C 1
ATOM 1322 O O . GLY A 1 159 ? -0.175 7.568 -21.599 1.00 92.88 159 GLY A O 1
ATOM 1323 N N . PHE A 1 160 ? 0.524 6.848 -19.589 1.00 93.69 160 PHE A N 1
ATOM 1324 C CA . PHE A 1 160 ? -0.360 5.697 -19.441 1.00 93.69 160 PHE A CA 1
ATOM 1325 C C . PHE A 1 160 ? -0.892 5.659 -18.012 1.00 93.69 160 PHE A C 1
ATOM 1327 O O . PHE A 1 160 ? -0.119 5.794 -17.062 1.00 93.69 160 PHE A O 1
ATOM 1334 N N . ILE A 1 161 ? -2.194 5.429 -17.855 1.00 95.94 161 ILE A N 1
ATOM 1335 C CA . ILE A 1 161 ? -2.829 5.208 -16.558 1.00 95.94 161 ILE A CA 1
ATOM 1336 C C . ILE A 1 161 ? -3.970 4.205 -16.705 1.00 95.94 161 ILE A C 1
ATOM 1338 O O . ILE A 1 161 ? -4.828 4.330 -17.580 1.00 95.94 161 ILE A O 1
ATOM 1342 N N . LYS A 1 162 ? -3.991 3.213 -15.819 1.00 96.12 162 LYS A N 1
ATOM 1343 C CA . LYS A 1 162 ? -5.153 2.362 -15.575 1.00 96.12 162 LYS A CA 1
ATOM 1344 C C . LYS A 1 162 ? -5.414 2.261 -14.086 1.00 96.12 162 LYS A C 1
ATOM 1346 O O . LYS A 1 162 ? -4.483 2.148 -13.295 1.00 96.12 162 LYS A O 1
ATOM 1351 N N . ILE A 1 163 ? -6.691 2.305 -13.740 1.00 97.00 163 ILE A N 1
ATOM 1352 C CA . ILE A 1 163 ? -7.186 2.311 -12.369 1.00 97.00 163 ILE A CA 1
ATOM 1353 C C . ILE A 1 163 ? -7.935 1.003 -12.148 1.00 97.00 163 ILE A C 1
ATOM 1355 O O . ILE A 1 163 ? -8.717 0.598 -13.006 1.00 97.00 163 ILE A O 1
ATOM 1359 N N . PHE A 1 164 ? -7.685 0.370 -11.009 1.00 97.38 164 PHE A N 1
ATOM 1360 C CA . PHE A 1 164 ? -8.275 -0.903 -10.627 1.00 97.38 164 PHE A CA 1
ATOM 1361 C C . PHE A 1 164 ? -8.879 -0.804 -9.233 1.00 97.38 164 PHE A C 1
ATOM 1363 O O . PHE A 1 164 ? -8.218 -0.375 -8.279 1.00 97.38 164 PHE A O 1
ATOM 1370 N N . TYR A 1 165 ? -10.121 -1.250 -9.118 1.00 95.62 165 TYR A N 1
ATOM 1371 C CA . TYR A 1 165 ? -10.781 -1.528 -7.854 1.00 95.62 165 TYR A CA 1
ATOM 1372 C C . TYR A 1 165 ? -10.747 -3.033 -7.583 1.00 95.62 165 TYR A C 1
ATOM 1374 O O . TYR A 1 165 ? -10.637 -3.848 -8.497 1.00 95.62 165 TYR A O 1
ATOM 1382 N N . GLU A 1 166 ? -10.840 -3.422 -6.312 1.00 87.81 166 GLU A N 1
ATOM 1383 C CA . GLU A 1 166 ? -10.766 -4.839 -5.926 1.00 87.81 166 GLU A CA 1
ATOM 1384 C C . GLU A 1 166 ? -11.863 -5.689 -6.586 1.00 87.81 166 GLU A C 1
ATOM 1386 O O . GLU A 1 166 ? -11.624 -6.843 -6.922 1.00 87.81 166 GLU A O 1
ATOM 1391 N N . ASN A 1 167 ? -13.041 -5.105 -6.816 1.00 85.06 167 ASN A N 1
ATOM 1392 C CA . ASN A 1 167 ? -14.185 -5.792 -7.419 1.00 85.06 167 ASN A CA 1
ATOM 1393 C C . ASN A 1 167 ? -14.095 -5.923 -8.953 1.00 85.06 167 ASN A C 1
ATOM 1395 O O . ASN A 1 167 ? -14.988 -6.521 -9.550 1.00 85.06 167 ASN A O 1
ATOM 1399 N N . ASP A 1 168 ? -13.056 -5.373 -9.590 1.00 75.31 168 ASP A N 1
ATOM 1400 C CA . ASP A 1 168 ? -12.914 -5.361 -11.052 1.00 75.31 168 ASP A CA 1
ATOM 1401 C C . ASP A 1 168 ? -12.194 -6.608 -11.617 1.00 75.31 168 ASP A C 1
ATOM 1403 O O . ASP A 1 168 ? -12.032 -6.713 -12.837 1.00 75.31 168 ASP A O 1
ATOM 1407 N N . LEU A 1 169 ? -11.695 -7.524 -10.769 1.00 71.25 169 LEU A N 1
ATOM 1408 C CA . LEU A 1 169 ? -10.670 -8.529 -11.126 1.00 71.25 169 LEU A CA 1
ATOM 1409 C C . LEU A 1 169 ? -11.014 -9.980 -10.780 1.00 71.25 169 LEU A C 1
ATOM 1411 O O . LEU A 1 169 ? -10.480 -10.859 -11.516 1.00 71.25 169 LEU A O 1
#

pLDDT: mean 92.46, std 10.88, range [39.34, 98.62]

Secondary structure (DSSP, 8-state):
---EEE----HHHHHHHHHHHHHHHGGGGGG-EETTEEGGG--HHHHHHHHHTSPPBPPPTT-EEE--HHHHHHHTTTT--B-HHHHHHHHHHHHHHHHHHHHHTT----EEEEEEEEESSSS--EEEEEEEETT----EEE--SSTT--TTS-SS--SEEEEE-GGG-

Organism: NCBI:txid2484903

Sequence (169 aa):
MKLTQKPLESYIQTVKEVFRLSNKYFKDLLEFNKNGKPIASFEPIEFFKYVQDCEYVKDPPGIEFVNRPKISLLLAGSGHPFDCDDRTILSLAYFKLRNYTQKLLGRDELFDYRVLVVGKTDRPHHIYIEFKNKADSNWIPFDPTYPYNVFGVTPFTPGFIKIFYENDL

Radius of gyration: 15.19 Å; chains: 1; bounding box: 38×34×44 Å